Protein AF-A0A6A8LMK0-F1 (afdb_monomer_lite)

Structure (mmCIF, N/CA/C/O backbone):
data_AF-A0A6A8LMK0-F1
#
_entry.id   AF-A0A6A8LMK0-F1
#
loop_
_atom_site.group_PDB
_atom_site.id
_atom_site.type_symbol
_atom_site.label_atom_id
_atom_site.label_alt_id
_atom_site.label_comp_id
_atom_site.label_asym_id
_atom_site.label_entit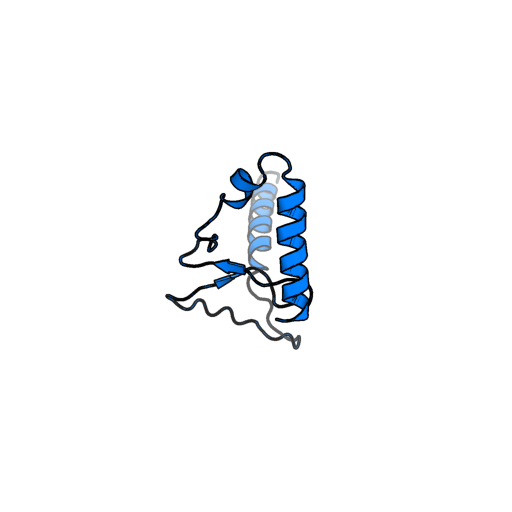y_id
_atom_site.label_seq_id
_atom_site.pdbx_PDB_ins_code
_atom_site.Cartn_x
_atom_site.Cartn_y
_atom_site.Cartn_z
_atom_site.occupancy
_atom_site.B_iso_or_equiv
_atom_site.auth_seq_id
_atom_site.auth_comp_id
_atom_site.auth_asym_id
_atom_site.auth_atom_id
_atom_site.pdbx_PDB_model_num
ATOM 1 N N . MET A 1 1 ? -37.160 47.467 -1.203 1.00 46.81 1 MET A N 1
ATOM 2 C CA . MET A 1 1 ? -37.193 46.115 -1.813 1.00 46.81 1 MET A CA 1
ATOM 3 C C . MET A 1 1 ? -35.818 45.437 -1.953 1.00 46.81 1 MET A C 1
ATOM 5 O O . MET A 1 1 ? -35.775 44.221 -1.914 1.00 46.81 1 MET A O 1
ATOM 9 N N . LYS A 1 2 ? -34.679 46.155 -2.019 1.00 51.38 2 LYS A N 1
ATOM 10 C CA . LYS A 1 2 ? -33.334 45.535 -2.171 1.00 51.38 2 LYS A CA 1
ATOM 11 C C . LYS A 1 2 ? -32.777 44.796 -0.935 1.00 51.38 2 LYS A C 1
ATOM 13 O O . LYS A 1 2 ? -31.856 44.007 -1.073 1.00 51.38 2 LYS A O 1
ATOM 18 N N . LYS A 1 3 ? -33.330 45.036 0.263 1.00 51.56 3 LYS A N 1
ATOM 19 C CA . LYS A 1 3 ? -32.872 44.420 1.530 1.00 51.56 3 LYS A CA 1
ATOM 20 C C . LYS A 1 3 ? -33.551 43.073 1.827 1.00 51.56 3 LYS A C 1
ATOM 22 O O . LYS A 1 3 ? -32.968 42.225 2.483 1.00 51.56 3 LYS A O 1
ATOM 27 N N . PHE A 1 4 ? -34.763 42.873 1.301 1.00 54.03 4 PHE A N 1
ATOM 28 C CA . PHE A 1 4 ? -35.523 41.626 1.452 1.00 54.03 4 PHE A CA 1
ATOM 29 C C . PHE A 1 4 ? -35.020 40.515 0.518 1.00 54.03 4 PHE A C 1
ATOM 31 O O . PHE A 1 4 ? -35.056 39.348 0.891 1.00 54.03 4 PHE A O 1
ATOM 38 N N . GLY A 1 5 ? -34.476 40.873 -0.653 1.00 54.59 5 GLY A N 1
ATOM 39 C CA . GLY A 1 5 ? -33.881 39.900 -1.578 1.00 54.59 5 GLY A CA 1
ATOM 40 C C . GLY A 1 5 ? -32.620 39.220 -1.030 1.00 54.59 5 GLY A C 1
ATOM 41 O O . GLY A 1 5 ? -32.387 38.049 -1.306 1.00 54.59 5 GLY A O 1
ATOM 42 N N . ILE A 1 6 ? -31.845 39.921 -0.194 1.00 59.09 6 ILE A N 1
ATOM 43 C CA . ILE A 1 6 ? -30.611 39.385 0.407 1.00 59.09 6 ILE A CA 1
ATOM 44 C C . ILE A 1 6 ? -30.924 38.334 1.487 1.00 59.09 6 ILE A C 1
ATOM 46 O O . ILE A 1 6 ? -30.235 37.323 1.572 1.00 59.09 6 ILE A O 1
ATOM 50 N N . ILE A 1 7 ? -31.997 38.522 2.263 1.00 57.81 7 ILE A N 1
ATOM 51 C CA . ILE A 1 7 ? -32.396 37.584 3.329 1.00 57.81 7 ILE A CA 1
ATOM 52 C C . ILE A 1 7 ? -32.979 36.290 2.734 1.00 57.81 7 ILE A C 1
ATOM 54 O O . ILE A 1 7 ? -32.680 35.197 3.209 1.00 57.81 7 ILE A O 1
ATOM 58 N N . ILE A 1 8 ? -33.741 36.393 1.641 1.00 58.47 8 ILE A N 1
ATOM 59 C CA . ILE A 1 8 ? -34.282 35.229 0.921 1.00 58.47 8 ILE A CA 1
ATOM 60 C C . ILE A 1 8 ? -33.185 34.418 0.214 1.00 58.47 8 ILE A C 1
ATOM 62 O O . ILE A 1 8 ? -33.250 33.190 0.198 1.00 58.47 8 ILE A O 1
ATOM 66 N N . SER A 1 9 ? -32.140 35.078 -0.294 1.00 55.09 9 SER A N 1
ATOM 67 C CA . SER A 1 9 ? -31.010 34.397 -0.934 1.00 55.09 9 SER A CA 1
ATOM 68 C C . SER A 1 9 ? -30.114 33.638 0.051 1.00 55.09 9 SER A C 1
ATOM 70 O O . SER A 1 9 ? -29.448 32.695 -0.364 1.00 55.09 9 SER A O 1
ATOM 72 N N . LEU A 1 10 ? -30.079 34.020 1.334 1.00 59.12 10 LEU A N 1
ATOM 73 C CA . LEU A 1 10 ? -29.250 33.352 2.345 1.00 59.12 10 LEU A CA 1
ATOM 74 C C . LEU A 1 10 ? -29.925 32.089 2.913 1.00 59.12 10 LEU A C 1
ATOM 76 O O . LEU A 1 10 ? -29.251 31.090 3.156 1.00 59.12 10 LEU A O 1
ATOM 80 N N . CYS A 1 11 ? -31.255 32.094 3.059 1.00 56.75 11 CYS A N 1
ATOM 81 C CA . CYS A 1 11 ? -32.009 30.919 3.514 1.00 56.75 11 CYS A CA 1
ATOM 82 C C . CYS A 1 11 ? -32.086 29.801 2.461 1.00 56.75 11 CYS A C 1
ATOM 84 O O . CYS A 1 11 ? -32.138 28.626 2.822 1.00 56.75 11 CYS A O 1
ATOM 86 N N . LEU A 1 12 ? -32.058 30.138 1.167 1.00 58.44 12 LEU A N 1
ATOM 87 C CA . LEU A 1 12 ? -32.128 29.143 0.092 1.00 58.44 12 LEU A CA 1
ATOM 88 C C . LEU A 1 12 ? -30.838 28.305 -0.010 1.00 58.44 12 LEU A C 1
ATOM 90 O O . LEU A 1 12 ? -30.896 27.111 -0.290 1.00 58.44 12 LEU A O 1
ATOM 94 N N . SER A 1 13 ? -29.685 28.894 0.314 1.00 55.56 13 SER A N 1
ATOM 95 C CA . SER A 1 13 ? -28.383 28.209 0.330 1.00 55.56 13 SER A CA 1
ATOM 96 C C . SER A 1 13 ? -28.235 27.221 1.492 1.00 55.56 13 SER A C 1
ATOM 98 O O . SER A 1 13 ? -27.555 26.208 1.355 1.00 55.56 13 SER A O 1
ATOM 100 N N . ALA A 1 14 ? -28.892 27.485 2.627 1.00 55.81 14 ALA A N 1
ATOM 101 C CA . ALA A 1 14 ? -28.892 26.585 3.782 1.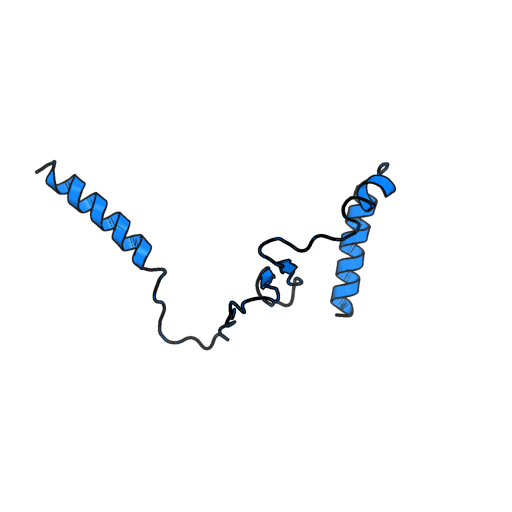00 55.81 14 ALA A CA 1
ATOM 102 C C . ALA A 1 14 ? -29.802 25.359 3.569 1.00 55.81 14 ALA A C 1
ATOM 104 O O . ALA A 1 14 ? -29.500 24.272 4.059 1.00 55.81 14 ALA A O 1
ATOM 105 N N . ALA A 1 15 ? -30.881 25.502 2.790 1.00 57.41 15 ALA A N 1
ATOM 106 C CA . ALA A 1 15 ? -31.802 24.406 2.483 1.00 57.41 15 ALA A CA 1
ATOM 107 C C . ALA A 1 15 ? -31.214 23.373 1.501 1.00 57.41 15 ALA A C 1
ATOM 109 O O . ALA A 1 15 ? -31.565 22.196 1.563 1.00 57.41 15 ALA A O 1
ATOM 110 N N . LEU A 1 16 ? -30.276 23.777 0.636 1.00 56.47 16 LEU A N 1
ATOM 111 C CA . LEU A 1 16 ? -29.639 22.881 -0.339 1.00 56.47 16 LEU A CA 1
ATOM 112 C C . LEU A 1 16 ? -28.637 21.897 0.294 1.00 56.47 16 LEU A C 1
ATOM 114 O O . LEU A 1 16 ? -28.354 20.860 -0.299 1.00 56.47 16 LEU A O 1
ATOM 118 N N . MET A 1 17 ? -28.154 22.156 1.516 1.00 54.66 17 MET A N 1
ATOM 119 C CA . MET A 1 17 ? -27.308 21.212 2.266 1.00 54.66 17 MET A CA 1
ATOM 120 C C . MET A 1 17 ? -28.103 20.189 3.093 1.00 54.66 17 MET A C 1
ATOM 122 O O . MET A 1 17 ? -27.539 19.192 3.537 1.00 54.66 17 MET A O 1
ATOM 126 N N . ALA A 1 18 ? -29.418 20.372 3.260 1.00 53.66 18 ALA A N 1
ATOM 127 C CA . ALA A 1 18 ? -30.271 19.412 3.969 1.00 53.66 18 ALA A CA 1
ATOM 128 C C . ALA A 1 18 ? -30.730 18.231 3.083 1.00 53.66 18 ALA A C 1
ATOM 130 O O . ALA A 1 18 ? -31.271 17.250 3.591 1.00 53.66 18 ALA A O 1
ATOM 131 N N . SER A 1 19 ? -30.486 18.283 1.767 1.00 47.72 19 SER A N 1
ATOM 132 C CA . SER A 1 19 ? -30.922 17.243 0.820 1.00 47.72 19 SER A CA 1
ATOM 133 C C . SER A 1 19 ? -29.985 16.032 0.721 1.00 47.72 19 SER A C 1
ATOM 135 O O . SER A 1 19 ? -30.357 15.046 0.089 1.00 47.72 19 SER A O 1
ATOM 137 N N . CYS A 1 20 ? -28.809 16.045 1.356 1.00 57.22 20 CYS A N 1
ATOM 138 C CA . CYS A 1 20 ? -27.960 14.846 1.427 1.00 57.22 20 CYS A CA 1
ATOM 139 C C . CYS A 1 20 ? -28.352 13.901 2.589 1.00 57.22 20 CYS A C 1
ATOM 141 O O . CYS A 1 20 ? -27.690 12.897 2.825 1.00 57.22 20 CYS A O 1
ATOM 143 N N . GLY A 1 21 ? -29.420 14.217 3.338 1.00 53.19 21 GLY A N 1
ATOM 144 C CA . GLY A 1 21 ? -29.762 13.539 4.596 1.00 53.19 21 GLY A CA 1
ATOM 145 C C . GLY A 1 21 ? -30.888 12.500 4.557 1.00 53.19 21 GLY A C 1
ATOM 146 O O . GLY A 1 21 ? -31.160 11.886 5.589 1.00 53.19 21 GLY A O 1
ATOM 147 N N . LYS A 1 22 ? -31.587 12.284 3.431 1.00 57.25 22 LYS A N 1
ATOM 148 C CA . LYS A 1 22 ? -32.681 11.292 3.385 1.00 57.25 22 LYS A CA 1
ATOM 149 C C . LYS A 1 22 ? -33.040 10.843 1.966 1.00 57.25 22 LYS A C 1
ATOM 151 O O . LYS A 1 22 ? -34.071 11.236 1.431 1.00 57.25 22 LYS A O 1
ATOM 156 N N . LEU A 1 23 ? -32.231 9.960 1.382 1.00 40.84 23 LEU A N 1
ATOM 157 C CA . LEU A 1 23 ? -32.671 9.148 0.246 1.00 40.84 23 LEU A CA 1
ATOM 158 C C . LEU A 1 23 ? -33.284 7.851 0.788 1.00 40.84 23 LEU A C 1
ATOM 160 O O . LEU A 1 23 ? -32.599 6.862 1.026 1.00 40.84 23 LEU A O 1
ATOM 164 N N . GLY A 1 24 ? -34.582 7.901 1.081 1.00 46.84 24 GLY A N 1
ATOM 165 C CA . GLY A 1 24 ? -35.383 6.721 1.376 1.00 46.84 24 GLY A CA 1
ATOM 166 C C . GLY A 1 24 ? -36.160 6.291 0.137 1.00 46.84 24 GLY A C 1
ATOM 167 O O . GLY A 1 24 ? -36.946 7.078 -0.379 1.00 46.84 24 GLY A O 1
ATOM 168 N N . GLY A 1 25 ? -35.985 5.032 -0.270 1.00 50.31 25 GLY A N 1
ATOM 169 C CA . GLY A 1 25 ? -37.006 4.284 -1.005 1.00 50.31 25 GLY A CA 1
ATOM 170 C C . GLY A 1 25 ? -36.631 3.827 -2.413 1.00 50.31 25 GLY A C 1
ATOM 171 O O . GLY A 1 25 ? -36.918 4.514 -3.383 1.00 50.31 25 GLY A O 1
ATOM 172 N N . ASN A 1 26 ? -36.155 2.580 -2.482 1.00 50.41 26 ASN A N 1
ATOM 173 C CA . ASN A 1 26 ? -36.282 1.654 -3.613 1.00 50.41 26 ASN A CA 1
ATOM 174 C C . ASN A 1 26 ? -35.173 1.638 -4.681 1.00 50.41 26 ASN A C 1
ATOM 176 O O . ASN A 1 26 ? -35.383 1.979 -5.842 1.00 50.41 26 ASN A O 1
ATOM 180 N N . SER A 1 27 ? -34.029 1.068 -4.311 1.00 38.38 27 SER A N 1
ATOM 181 C CA . SER A 1 27 ? -33.229 0.267 -5.237 1.00 38.38 27 SER A CA 1
ATOM 182 C C . SER A 1 27 ? -32.622 -0.888 -4.453 1.00 38.38 27 SER A C 1
ATOM 184 O O . SER A 1 27 ? -32.068 -0.671 -3.375 1.00 38.38 27 SER A O 1
ATOM 186 N N . ASN A 1 28 ? -32.762 -2.109 -4.968 1.00 50.06 28 ASN A N 1
ATOM 187 C CA . ASN A 1 28 ? -32.005 -3.273 -4.523 1.00 50.06 28 ASN A CA 1
ATOM 188 C C . ASN A 1 28 ? -30.510 -2.976 -4.693 1.00 50.06 28 ASN A C 1
ATOM 190 O O . ASN A 1 28 ? -29.904 -3.273 -5.719 1.00 50.06 28 ASN A O 1
ATOM 194 N N . THR A 1 29 ? -29.914 -2.365 -3.685 1.00 39.44 29 THR A N 1
ATOM 195 C CA . THR A 1 29 ? -28.478 -2.187 -3.576 1.00 39.44 29 THR A CA 1
ATOM 196 C C . THR A 1 29 ? -28.153 -2.517 -2.142 1.00 39.44 29 THR A C 1
ATOM 198 O O . THR A 1 29 ? -28.578 -1.819 -1.222 1.00 39.44 29 THR A O 1
ATOM 201 N N . THR A 1 30 ? -27.475 -3.648 -1.980 1.00 43.69 30 THR A N 1
ATOM 202 C CA . THR A 1 30 ? -26.817 -4.095 -0.761 1.00 43.69 30 THR A CA 1
ATOM 203 C C . THR A 1 30 ? -26.257 -2.878 -0.041 1.00 43.69 30 THR A C 1
ATOM 205 O O . THR A 1 30 ? -25.278 -2.279 -0.475 1.00 43.69 30 THR A O 1
ATOM 208 N N . THR A 1 31 ? -26.950 -2.457 1.014 1.00 37.09 31 THR A N 1
ATOM 209 C CA . THR A 1 31 ? -26.429 -1.465 1.940 1.00 37.09 31 THR A CA 1
ATOM 210 C C . THR A 1 31 ? -25.197 -2.119 2.536 1.00 37.09 31 THR A C 1
ATOM 212 O O . THR A 1 31 ? -25.317 -3.068 3.309 1.00 37.09 31 THR A O 1
ATOM 215 N N . ALA A 1 32 ? -24.013 -1.672 2.121 1.00 50.91 32 ALA A N 1
ATOM 216 C CA . ALA A 1 32 ? -22.825 -1.845 2.929 1.00 50.91 32 ALA A CA 1
ATOM 217 C C . ALA A 1 32 ? -23.096 -1.033 4.195 1.00 50.91 32 ALA A C 1
ATOM 219 O O . ALA A 1 32 ? -22.890 0.178 4.256 1.00 50.91 32 ALA A O 1
ATOM 220 N N . THR A 1 33 ? -23.708 -1.693 5.173 1.00 40.09 33 THR A N 1
ATOM 221 C CA . THR A 1 33 ? -23.803 -1.195 6.529 1.00 40.09 33 THR A CA 1
ATOM 222 C C . THR A 1 33 ? -22.366 -1.113 7.012 1.00 40.09 33 THR A C 1
ATOM 224 O O . THR A 1 33 ? -21.811 -2.098 7.492 1.00 40.09 33 THR A O 1
ATOM 227 N N . THR A 1 34 ? -21.724 0.041 6.844 1.00 52.34 34 THR A N 1
ATOM 228 C CA . THR A 1 34 ? -20.531 0.359 7.619 1.00 52.34 34 THR A CA 1
ATOM 229 C C . THR A 1 34 ? -21.028 0.576 9.037 1.00 52.34 34 THR A C 1
ATOM 231 O O . THR A 1 34 ? -21.319 1.697 9.456 1.00 52.34 34 THR A O 1
ATOM 234 N N . GLU A 1 35 ? -21.231 -0.529 9.755 1.00 48.59 35 GLU A N 1
ATOM 235 C CA . GLU A 1 35 ? -21.311 -0.484 11.199 1.00 48.59 35 GLU A CA 1
ATOM 236 C C . GLU A 1 35 ? -20.021 0.173 11.667 1.00 48.59 35 GLU A C 1
ATOM 238 O O . GLU A 1 35 ? -18.923 -0.357 11.501 1.00 48.59 35 GLU A O 1
ATOM 243 N N . SER A 1 36 ? -20.151 1.374 12.214 1.00 49.59 36 SER A N 1
ATOM 244 C CA . SER A 1 36 ? -19.113 2.021 12.995 1.00 49.59 36 SER A CA 1
ATOM 245 C C . SER A 1 36 ? -18.947 1.234 14.295 1.00 49.59 36 SER A C 1
ATOM 247 O O . SER A 1 36 ? -19.353 1.656 15.378 1.00 49.59 36 SER A O 1
ATOM 249 N N . SER A 1 37 ? -18.367 0.039 14.184 1.00 47.72 37 SER A N 1
ATOM 250 C CA . SER A 1 37 ? -17.989 -0.776 15.321 1.00 47.72 37 SER A CA 1
ATOM 251 C C . SER A 1 37 ? -16.848 -0.070 16.039 1.00 47.72 37 SER A C 1
ATOM 253 O O . SER A 1 37 ? -15.711 0.004 15.570 1.00 47.72 37 SER A O 1
ATOM 255 N N . LYS A 1 38 ? -17.191 0.476 17.199 1.00 55.66 38 LYS A N 1
ATOM 256 C CA . LYS A 1 38 ? -16.270 0.843 18.266 1.00 55.66 38 LYS A CA 1
ATOM 257 C C . LYS A 1 38 ? -15.216 -0.275 18.419 1.00 55.66 38 LYS A C 1
ATOM 259 O O . LYS A 1 38 ? -15.587 -1.405 18.703 1.00 55.66 38 LYS A O 1
ATOM 264 N N . SER A 1 39 ? -13.944 0.072 18.187 1.00 63.69 39 SER A N 1
ATOM 265 C CA . SER A 1 39 ? -12.730 -0.776 18.178 1.00 63.69 39 SER A CA 1
ATOM 266 C C . SER A 1 39 ? -12.706 -1.940 17.172 1.00 63.69 39 SER A C 1
ATOM 268 O O . SER A 1 39 ? -13.203 -3.028 17.456 1.00 63.69 39 SER A O 1
ATOM 270 N N . GLY A 1 40 ? -12.045 -1.745 16.029 1.00 76.19 40 GLY A N 1
ATOM 271 C CA . GLY A 1 40 ? -11.787 -2.820 15.069 1.00 76.19 40 GLY A CA 1
ATOM 272 C C . GLY A 1 40 ? -10.891 -2.353 13.930 1.00 76.19 40 GLY A C 1
ATOM 273 O O . GLY A 1 40 ? -9.677 -2.400 14.042 1.00 76.19 40 GLY A O 1
ATOM 274 N N . TYR A 1 41 ? -11.491 -1.901 12.837 1.00 90.81 41 TYR A N 1
ATOM 275 C CA . TYR A 1 41 ? -10.854 -1.224 11.706 1.00 90.81 41 TYR A CA 1
ATOM 276 C C . TYR A 1 41 ? -11.970 -0.766 10.751 1.00 90.81 41 TYR A C 1
ATOM 278 O O . TYR A 1 41 ? -13.118 -1.184 10.885 1.00 90.81 41 TYR A O 1
ATOM 286 N N . GLN A 1 42 ? -11.642 0.078 9.781 1.00 93.62 42 GLN A N 1
ATOM 287 C CA . GLN A 1 42 ? -12.522 0.499 8.694 1.00 93.62 42 GLN A CA 1
ATOM 288 C C . GLN A 1 42 ? -11.836 0.217 7.356 1.00 93.62 42 GLN A C 1
ATOM 290 O O . GLN A 1 42 ? -10.624 0.372 7.234 1.00 93.62 42 GLN A O 1
ATOM 295 N N . THR A 1 43 ? -12.594 -0.162 6.333 1.00 94.44 43 THR A N 1
ATOM 296 C CA . THR A 1 43 ? -12.060 -0.325 4.977 1.00 94.44 43 THR A CA 1
ATOM 297 C C . THR A 1 43 ? -12.051 0.990 4.193 1.00 94.44 43 THR A C 1
ATOM 299 O O . THR A 1 43 ? -12.897 1.860 4.403 1.00 94.44 43 THR A O 1
ATOM 302 N N . THR A 1 44 ? -11.116 1.151 3.257 1.00 94.25 44 THR A N 1
ATOM 303 C CA . THR A 1 44 ? -11.109 2.277 2.310 1.00 94.25 44 THR A CA 1
ATOM 304 C C . THR A 1 44 ? -11.697 1.859 0.968 1.00 94.25 44 THR A C 1
ATOM 306 O O . THR A 1 44 ? -11.254 0.861 0.400 1.00 94.25 44 THR A O 1
ATOM 309 N N . GLY A 1 45 ? -12.605 2.667 0.420 1.00 91.50 45 GLY A N 1
ATOM 310 C CA . GLY A 1 45 ? -13.245 2.392 -0.867 1.00 91.50 45 GLY A CA 1
ATOM 311 C C . GLY A 1 45 ? -14.301 1.284 -0.804 1.00 91.50 45 GLY A C 1
ATOM 312 O O . GLY A 1 45 ? -14.513 0.647 0.231 1.00 91.50 45 GLY A O 1
ATOM 313 N N . GLU A 1 46 ? -14.954 1.064 -1.942 1.00 91.44 46 GLU A N 1
ATOM 314 C CA . GLU A 1 46 ? -16.044 0.097 -2.093 1.00 91.44 46 GLU A CA 1
ATOM 315 C C . GLU A 1 46 ? -15.534 -1.258 -2.583 1.00 91.44 46 GLU A C 1
ATOM 317 O O . GLU A 1 46 ? -14.556 -1.330 -3.332 1.00 91.44 46 GLU A O 1
ATOM 322 N N . ASN A 1 47 ? -16.228 -2.334 -2.206 1.00 93.12 47 ASN A N 1
ATOM 323 C CA . ASN A 1 47 ? -15.921 -3.670 -2.703 1.00 93.12 47 ASN A CA 1
ATOM 324 C C . ASN A 1 47 ? -16.208 -3.753 -4.211 1.00 93.12 47 ASN A C 1
ATOM 326 O O . ASN A 1 47 ? -17.333 -3.519 -4.654 1.00 93.12 47 ASN A O 1
ATOM 330 N N . ASN A 1 48 ? -15.180 -4.056 -4.999 1.00 92.94 48 ASN A N 1
ATOM 331 C CA . ASN A 1 48 ? -15.267 -4.157 -6.450 1.00 92.94 48 ASN A CA 1
ATOM 332 C C . ASN A 1 48 ? -14.246 -5.179 -6.976 1.00 92.94 48 ASN A C 1
ATOM 334 O O . ASN A 1 48 ? -13.410 -5.679 -6.229 1.00 92.94 48 ASN A O 1
ATOM 338 N N . SER A 1 49 ? -14.325 -5.498 -8.268 1.00 91.38 49 SER A N 1
ATOM 339 C CA . SER A 1 49 ? -13.454 -6.493 -8.901 1.00 91.38 49 SER A CA 1
ATOM 340 C C . SER A 1 49 ? -12.120 -5.935 -9.408 1.00 91.38 49 SER A C 1
ATOM 342 O O . SER A 1 49 ? -11.347 -6.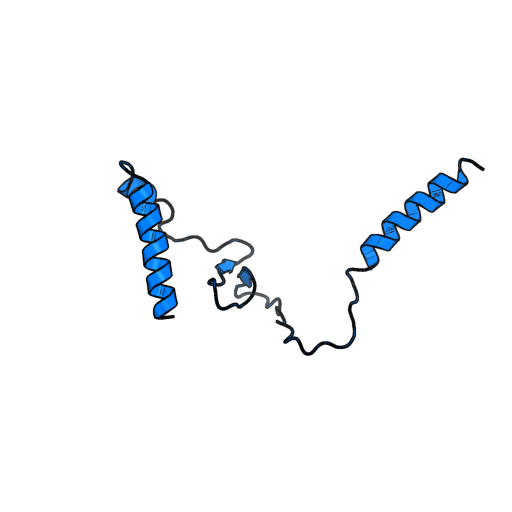691 -9.990 1.00 91.38 49 SER A O 1
ATOM 344 N N . SER A 1 50 ? -11.866 -4.627 -9.291 1.00 92.56 50 SER A N 1
ATOM 345 C CA . SER A 1 50 ? -10.645 -4.007 -9.809 1.00 92.56 50 SER A CA 1
ATOM 346 C C . SER A 1 50 ? -9.579 -3.830 -8.742 1.00 92.56 50 SER A C 1
ATOM 348 O O . SER A 1 50 ? -8.416 -4.091 -9.038 1.00 92.56 50 SER A O 1
ATOM 350 N N . ASP A 1 51 ? -9.933 -3.402 -7.530 1.00 94.81 51 ASP A N 1
ATOM 351 C CA . ASP A 1 51 ? -8.979 -2.934 -6.525 1.00 94.81 51 ASP A CA 1
ATOM 352 C C . ASP A 1 51 ? -9.263 -3.461 -5.120 1.00 94.81 51 ASP A C 1
ATOM 354 O O . ASP A 1 51 ? -10.408 -3.643 -4.710 1.00 94.81 51 ASP A O 1
ATOM 358 N N . TYR A 1 52 ? -8.188 -3.651 -4.353 1.00 95.62 52 TYR A N 1
ATOM 359 C CA . TYR A 1 52 ? -8.291 -4.034 -2.953 1.00 95.62 52 TYR A CA 1
ATOM 360 C C . TYR A 1 52 ? -8.752 -2.872 -2.084 1.00 95.62 52 TYR A C 1
ATOM 362 O O . TYR A 1 52 ? -8.310 -1.730 -2.234 1.00 95.62 52 TYR A O 1
ATOM 370 N N . GLN A 1 53 ? -9.578 -3.201 -1.096 1.00 96.56 53 GLN A N 1
ATOM 371 C CA . GLN A 1 53 ? -9.920 -2.279 -0.027 1.00 96.56 53 GLN A CA 1
ATOM 372 C C . GLN A 1 53 ? -8.741 -2.168 0.950 1.00 96.56 53 GLN A C 1
ATOM 374 O O . GLN A 1 53 ? -8.188 -3.169 1.406 1.00 96.56 53 GLN A O 1
ATOM 379 N N . GLY A 1 54 ? -8.346 -0.938 1.269 1.00 94.56 54 GLY A N 1
ATOM 380 C CA . GLY A 1 54 ? -7.333 -0.647 2.283 1.00 94.56 54 GLY A CA 1
ATOM 381 C C . GLY A 1 54 ? -7.916 -0.673 3.693 1.00 94.56 54 GLY A C 1
ATOM 382 O O . GLY A 1 54 ? -9.128 -0.774 3.863 1.00 94.56 54 GLY A O 1
ATOM 383 N N . ILE A 1 55 ? -7.061 -0.555 4.711 1.00 95.50 55 ILE A N 1
ATOM 384 C CA . ILE A 1 55 ? -7.461 -0.628 6.122 1.00 95.50 55 ILE A CA 1
ATOM 385 C C . ILE A 1 55 ? -7.076 0.669 6.841 1.00 95.50 55 ILE A C 1
ATOM 387 O O . ILE A 1 55 ? -5.921 1.097 6.812 1.00 95.50 55 ILE A O 1
ATOM 391 N N . ILE A 1 56 ? -8.050 1.269 7.514 1.00 94.50 56 ILE A N 1
ATOM 392 C CA . ILE A 1 56 ? -7.905 2.345 8.492 1.00 94.50 56 ILE A CA 1
ATOM 393 C C . ILE A 1 56 ? -8.091 1.732 9.878 1.00 94.50 56 ILE A C 1
ATOM 395 O O . ILE A 1 56 ? -9.083 1.059 10.139 1.00 94.50 56 ILE A O 1
ATOM 399 N N . GLU A 1 57 ? -7.155 1.981 10.779 1.00 93.56 57 GLU A N 1
ATOM 400 C CA . GLU A 1 57 ? -7.201 1.532 12.169 1.00 93.56 57 GLU A CA 1
ATOM 401 C C . GLU A 1 57 ? -7.025 2.764 13.059 1.00 93.56 57 GLU A C 1
ATOM 403 O O . GLU A 1 57 ? -6.205 3.630 12.763 1.00 93.56 57 GLU A O 1
ATOM 408 N N . ASP A 1 58 ? -7.863 2.902 14.087 1.00 91.25 58 ASP A N 1
ATOM 409 C CA . ASP A 1 58 ? -7.864 4.060 14.997 1.00 91.25 58 ASP A CA 1
ATOM 410 C C . ASP A 1 58 ? -7.933 5.439 14.303 1.00 91.25 58 ASP A C 1
ATOM 412 O O . ASP A 1 58 ? -7.449 6.447 14.812 1.00 91.25 58 ASP A O 1
ATOM 416 N N . GLY A 1 59 ? -8.576 5.499 13.131 1.00 90.06 59 GLY A N 1
ATOM 417 C CA . GLY A 1 59 ? -8.749 6.729 12.353 1.00 90.06 59 GLY A CA 1
ATOM 418 C C . GLY A 1 59 ? -7.570 7.091 11.443 1.00 90.06 59 GLY A C 1
ATOM 419 O O . GLY A 1 59 ? -7.661 8.087 10.726 1.00 90.06 59 GLY A O 1
A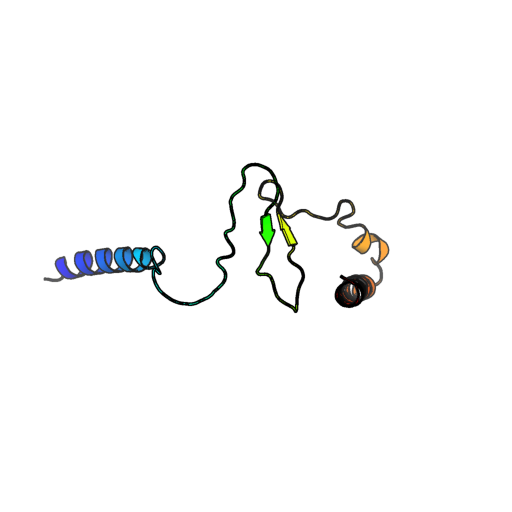TOM 420 N N . GLU A 1 60 ? -6.506 6.283 11.404 1.00 93.31 60 GLU A N 1
ATOM 421 C CA . GLU A 1 60 ? -5.360 6.468 10.508 1.00 93.31 60 GLU A CA 1
ATOM 422 C C . GLU A 1 60 ? -5.202 5.291 9.533 1.00 93.31 60 GLU A C 1
ATOM 424 O O . GLU A 1 60 ? -5.517 4.142 9.839 1.00 93.31 60 GLU A O 1
ATOM 429 N N . TYR A 1 61 ? -4.704 5.563 8.323 1.00 95.69 61 TYR A N 1
ATOM 430 C CA . TYR A 1 61 ? -4.377 4.503 7.374 1.00 95.69 61 TYR A CA 1
ATOM 431 C C . TYR A 1 61 ? -3.270 3.600 7.930 1.00 95.69 61 TYR A C 1
ATOM 433 O O . TYR A 1 61 ? -2.190 4.071 8.299 1.00 95.69 61 TYR A O 1
ATOM 441 N N . LYS A 1 62 ? -3.504 2.285 7.933 1.00 95.75 62 LYS A N 1
ATOM 442 C CA . LYS A 1 62 ? -2.548 1.307 8.455 1.00 95.75 62 LYS A CA 1
ATOM 443 C C . LYS A 1 62 ? -1.363 1.164 7.499 1.00 95.75 62 LYS A C 1
ATOM 445 O O . LYS A 1 62 ? -1.361 0.358 6.571 1.00 95.75 62 LYS A O 1
ATOM 450 N N . THR A 1 63 ? -0.330 1.967 7.726 1.00 96.75 63 THR A N 1
ATOM 451 C CA . THR A 1 63 ? 0.895 1.931 6.921 1.00 96.75 63 THR A CA 1
ATOM 452 C C . THR A 1 63 ? 1.729 0.667 7.171 1.00 96.75 63 THR A C 1
ATOM 454 O O . THR A 1 63 ? 1.664 0.045 8.235 1.00 96.75 63 THR A O 1
ATOM 457 N N . SER A 1 64 ? 2.547 0.285 6.180 1.00 95.56 64 SER A N 1
ATOM 458 C CA . SER A 1 64 ? 3.502 -0.821 6.328 1.00 95.56 64 SER A CA 1
ATOM 459 C C . SER A 1 64 ? 4.475 -0.562 7.483 1.00 95.56 64 SER A C 1
ATOM 461 O O . SER A 1 64 ? 5.023 0.534 7.608 1.00 95.56 64 SER A O 1
ATOM 463 N N . LYS A 1 65 ? 4.772 -1.597 8.279 1.00 97.06 65 LYS A N 1
ATOM 464 C CA . LYS A 1 65 ? 5.786 -1.531 9.349 1.00 97.06 65 LYS A CA 1
ATOM 465 C C . LYS A 1 65 ? 7.193 -1.228 8.823 1.00 97.06 65 LYS A C 1
ATOM 467 O O . LYS A 1 65 ? 8.022 -0.734 9.575 1.00 97.06 65 LYS A O 1
ATOM 472 N N . SER A 1 66 ? 7.449 -1.495 7.543 1.00 96.38 66 SER A N 1
ATOM 473 C CA . SER A 1 66 ? 8.717 -1.228 6.857 1.00 96.38 66 SER A CA 1
ATOM 474 C C . SER A 1 66 ? 8.630 -0.055 5.871 1.00 96.38 66 SER A C 1
ATOM 476 O O . SER A 1 66 ? 9.429 0.034 4.936 1.00 96.38 66 SER A O 1
ATOM 478 N N . ARG A 1 67 ? 7.657 0.855 6.037 1.00 95.69 67 ARG A N 1
ATOM 479 C CA . ARG A 1 67 ? 7.480 2.015 5.149 1.00 95.69 67 ARG A CA 1
ATOM 480 C C . ARG A 1 67 ? 8.801 2.774 4.970 1.00 95.69 67 ARG A C 1
ATOM 482 O O . ARG A 1 67 ? 9.429 3.180 5.940 1.00 95.69 67 ARG A O 1
ATOM 489 N N . GLY A 1 68 ? 9.200 2.977 3.715 1.00 94.38 68 GLY A N 1
ATOM 490 C CA . GLY A 1 68 ? 10.432 3.685 3.350 1.00 94.38 68 GLY A CA 1
ATOM 491 C C . GLY A 1 68 ? 11.624 2.782 3.019 1.00 94.38 68 GLY A C 1
ATOM 492 O O . GLY A 1 68 ? 12.517 3.237 2.310 1.00 94.38 68 GLY A O 1
ATOM 493 N N . VAL A 1 69 ? 11.621 1.500 3.411 1.00 96.00 69 VAL A N 1
ATOM 494 C CA . VAL A 1 69 ? 12.735 0.579 3.096 1.00 96.00 69 VAL A CA 1
ATOM 495 C C . VAL A 1 69 ? 12.927 0.383 1.588 1.00 96.00 69 VAL A C 1
ATOM 497 O O . VAL A 1 69 ? 14.050 0.323 1.101 1.00 96.00 69 VAL A O 1
ATOM 500 N N . GLY A 1 70 ? 11.833 0.339 0.823 1.00 93.06 70 GLY A N 1
ATOM 501 C CA . GLY A 1 70 ? 11.898 0.177 -0.629 1.00 93.06 70 GLY A CA 1
ATOM 502 C C . GLY A 1 70 ? 12.578 1.355 -1.329 1.00 93.06 70 GLY A C 1
ATOM 503 O O . GLY A 1 70 ? 13.223 1.160 -2.356 1.00 93.06 70 GLY A O 1
ATOM 504 N N . ILE A 1 71 ? 12.480 2.557 -0.749 1.00 95.06 71 ILE A N 1
ATOM 505 C CA . ILE A 1 71 ? 13.085 3.781 -1.289 1.00 95.06 71 ILE A CA 1
ATOM 506 C C . ILE A 1 71 ? 14.602 3.739 -1.123 1.00 95.06 71 ILE A C 1
ATOM 508 O O . ILE A 1 71 ? 15.321 4.058 -2.064 1.00 95.06 71 ILE A O 1
ATOM 512 N N . SER A 1 72 ? 15.094 3.322 0.047 1.00 93.19 72 SER A N 1
ATOM 513 C CA . SER A 1 72 ? 16.535 3.202 0.281 1.00 93.19 72 SER A CA 1
ATOM 514 C C . SER A 1 72 ? 17.157 2.048 -0.502 1.00 93.19 72 SER A C 1
ATOM 516 O O . SER A 1 72 ? 18.274 2.187 -0.980 1.00 93.19 72 SER A O 1
ATOM 518 N N . GLN A 1 73 ? 16.442 0.934 -0.680 1.00 92.69 73 GLN A N 1
ATOM 519 C CA . GLN A 1 73 ? 16.942 -0.208 -1.456 1.00 92.69 73 GLN A CA 1
ATOM 520 C C . GLN A 1 73 ? 16.938 0.020 -2.972 1.00 92.69 73 GLN A C 1
ATOM 522 O O . GLN A 1 73 ? 17.721 -0.601 -3.680 1.00 92.69 73 GLN A O 1
ATOM 527 N N . ASN A 1 74 ? 16.063 0.890 -3.476 1.00 93.00 74 ASN A N 1
ATOM 528 C CA . ASN A 1 74 ? 15.967 1.216 -4.900 1.00 93.00 74 ASN A CA 1
ATOM 529 C C . ASN A 1 74 ? 16.384 2.667 -5.165 1.00 93.00 74 ASN A C 1
ATOM 531 O O . ASN A 1 74 ? 15.850 3.305 -6.074 1.00 93.00 74 ASN A O 1
ATOM 535 N N . SER A 1 75 ? 17.318 3.196 -4.369 1.00 88.50 75 SER A N 1
ATOM 536 C CA . SER A 1 75 ? 17.770 4.589 -4.461 1.00 88.50 75 SER A CA 1
ATOM 537 C C . SER A 1 75 ? 18.305 4.946 -5.845 1.00 88.50 75 SER A C 1
ATOM 539 O O . SER A 1 75 ? 18.119 6.070 -6.302 1.00 88.50 75 SER A O 1
ATOM 541 N N . ASP A 1 76 ? 18.922 3.977 -6.522 1.00 92.81 76 ASP A N 1
ATOM 542 C CA . ASP A 1 76 ? 19.524 4.167 -7.841 1.00 92.81 76 ASP A CA 1
ATOM 543 C C . ASP A 1 76 ? 18.474 4.223 -8.959 1.00 92.81 76 ASP A C 1
ATOM 545 O O . ASP A 1 76 ? 18.669 4.893 -9.972 1.00 92.81 76 ASP A O 1
ATOM 549 N N . ASN A 1 77 ? 17.343 3.527 -8.785 1.00 93.31 77 ASN A N 1
ATOM 550 C CA . ASN A 1 77 ? 16.244 3.534 -9.744 1.00 93.31 77 ASN A CA 1
ATOM 551 C C . ASN A 1 77 ? 14.892 3.217 -9.086 1.00 93.31 77 ASN A C 1
ATOM 553 O O . ASN A 1 77 ? 14.496 2.059 -8.934 1.00 93.31 77 ASN A O 1
ATOM 557 N N . LEU A 1 78 ? 14.119 4.265 -8.800 1.00 94.75 78 LEU A N 1
ATOM 558 C CA . LEU A 1 78 ? 12.790 4.149 -8.194 1.00 94.75 78 LEU A CA 1
ATOM 559 C C . LEU A 1 78 ? 11.742 3.485 -9.105 1.00 94.75 78 LEU A C 1
ATOM 561 O O . LEU A 1 78 ? 10.680 3.094 -8.615 1.00 94.75 78 LEU A O 1
ATOM 565 N N . LEU A 1 79 ? 12.003 3.334 -10.411 1.00 96.81 79 LEU A N 1
ATOM 566 C CA . LEU A 1 79 ? 11.106 2.583 -11.295 1.00 96.81 79 LEU A CA 1
ATOM 567 C C . LEU A 1 79 ? 11.069 1.103 -10.918 1.00 96.81 79 LEU A C 1
ATOM 569 O O . LEU A 1 79 ? 9.995 0.514 -10.996 1.00 96.81 79 LEU A O 1
ATOM 573 N N . ASN A 1 80 ? 12.182 0.543 -10.428 1.00 95.69 80 ASN A N 1
ATOM 574 C CA . ASN A 1 80 ? 12.232 -0.839 -9.950 1.00 95.69 80 ASN A CA 1
ATOM 575 C C . ASN A 1 80 ? 11.238 -1.058 -8.806 1.00 95.69 80 ASN A C 1
ATOM 577 O O . ASN A 1 80 ? 10.475 -2.023 -8.830 1.00 95.69 80 ASN A O 1
ATOM 581 N N . LEU A 1 81 ? 11.186 -0.122 -7.850 1.00 96.06 81 LEU A N 1
ATOM 582 C CA . LEU A 1 81 ? 10.232 -0.174 -6.743 1.00 96.06 81 LEU A CA 1
ATOM 583 C C . LEU A 1 81 ? 8.786 -0.110 -7.248 1.00 96.06 81 LEU A C 1
ATOM 585 O O . LEU A 1 81 ? 7.960 -0.920 -6.840 1.00 96.06 81 LEU A O 1
ATOM 589 N N . LYS A 1 82 ? 8.486 0.805 -8.179 1.00 96.88 82 LYS A N 1
ATOM 590 C CA . LYS A 1 82 ? 7.136 0.936 -8.750 1.00 96.88 82 LYS A CA 1
ATOM 591 C C . LYS A 1 82 ? 6.698 -0.327 -9.487 1.00 96.88 82 LYS A C 1
ATOM 593 O O . LYS A 1 82 ? 5.581 -0.791 -9.277 1.00 96.88 82 LYS A O 1
ATOM 598 N N . SER A 1 83 ? 7.561 -0.887 -10.335 1.00 97.25 83 SER A N 1
ATOM 599 C CA . SER A 1 83 ? 7.255 -2.125 -11.058 1.00 97.25 83 SER A CA 1
ATOM 600 C C . SER A 1 83 ? 7.117 -3.316 -10.117 1.00 97.25 83 SER A C 1
ATOM 602 O O . SER A 1 83 ? 6.266 -4.170 -10.343 1.00 97.25 83 SER A O 1
ATOM 604 N N . PHE A 1 84 ? 7.916 -3.358 -9.050 1.00 97.50 84 PHE A N 1
ATOM 605 C CA . PHE A 1 84 ? 7.847 -4.410 -8.046 1.00 97.50 84 PHE A CA 1
ATOM 606 C C . PHE A 1 84 ? 6.521 -4.369 -7.278 1.00 97.50 84 PHE A C 1
ATOM 608 O O . PHE A 1 84 ? 5.815 -5.372 -7.234 1.00 97.50 84 PHE A O 1
ATOM 615 N N . GLU A 1 85 ? 6.135 -3.210 -6.737 1.00 97.00 85 GLU A N 1
ATOM 616 C CA . GLU A 1 85 ? 4.879 -3.051 -5.990 1.00 97.00 85 GLU A CA 1
ATOM 617 C C . GLU A 1 85 ? 3.646 -3.295 -6.880 1.00 97.00 85 GLU A C 1
ATOM 619 O O . GLU A 1 85 ? 2.715 -3.997 -6.474 1.00 97.00 85 GLU A O 1
ATOM 624 N N . ALA A 1 86 ? 3.647 -2.778 -8.114 1.00 97.50 86 ALA A N 1
ATOM 625 C CA . ALA A 1 86 ? 2.551 -2.983 -9.064 1.00 97.50 86 ALA A CA 1
ATOM 626 C C . ALA A 1 86 ? 2.448 -4.443 -9.536 1.00 97.50 86 ALA A C 1
ATOM 628 O O . ALA A 1 86 ? 1.352 -5.007 -9.586 1.00 97.50 86 ALA A O 1
ATOM 629 N N . GLY A 1 87 ? 3.584 -5.070 -9.852 1.00 97.88 87 GLY A N 1
ATOM 630 C CA . GLY A 1 87 ? 3.644 -6.465 -10.279 1.00 97.88 87 GLY A CA 1
ATOM 631 C C . GLY A 1 87 ? 3.193 -7.415 -9.175 1.00 97.88 87 GLY A C 1
ATOM 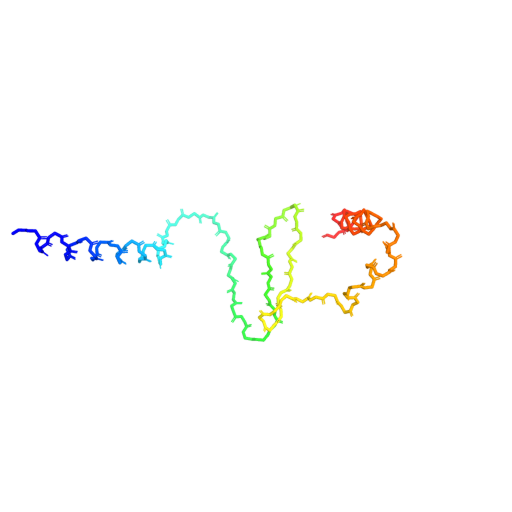632 O O . GLY A 1 87 ? 2.346 -8.270 -9.414 1.00 97.88 87 GLY A O 1
ATOM 633 N N . LEU A 1 88 ? 3.674 -7.209 -7.946 1.00 97.94 88 LEU A N 1
ATOM 634 C CA . LEU A 1 88 ? 3.261 -8.013 -6.799 1.00 97.94 88 LEU A CA 1
ATOM 635 C C . LEU A 1 88 ? 1.764 -7.855 -6.508 1.00 97.94 88 LEU A C 1
ATOM 637 O O . LEU A 1 88 ? 1.089 -8.844 -6.255 1.00 97.94 88 LEU A O 1
ATOM 641 N N . THR A 1 89 ? 1.225 -6.636 -6.607 1.00 97.25 89 THR A N 1
ATOM 642 C CA . THR A 1 89 ? -0.221 -6.402 -6.453 1.00 97.25 89 THR A CA 1
ATOM 643 C C . THR A 1 89 ? -1.028 -7.132 -7.526 1.00 97.25 89 THR A C 1
ATOM 645 O O . THR A 1 89 ? -2.080 -7.684 -7.223 1.00 97.25 89 THR A O 1
ATOM 648 N N . THR A 1 90 ? -0.540 -7.158 -8.768 1.00 97.88 90 THR A N 1
ATOM 649 C CA . THR A 1 90 ? -1.204 -7.864 -9.876 1.00 97.88 90 THR A CA 1
ATOM 650 C C . THR A 1 90 ? -1.225 -9.369 -9.632 1.00 97.88 90 THR A C 1
ATOM 652 O O . THR A 1 90 ? -2.286 -9.972 -9.704 1.00 97.88 90 THR A O 1
ATOM 655 N N . ILE A 1 91 ? -0.087 -9.951 -9.243 1.00 98.12 91 ILE A N 1
ATOM 656 C CA . ILE A 1 91 ? -0.002 -11.374 -8.885 1.00 98.12 91 ILE A CA 1
ATOM 657 C C . ILE A 1 91 ? -0.952 -11.695 -7.726 1.00 98.12 91 ILE A C 1
ATOM 659 O O . ILE A 1 91 ? -1.625 -12.719 -7.751 1.00 98.12 91 IL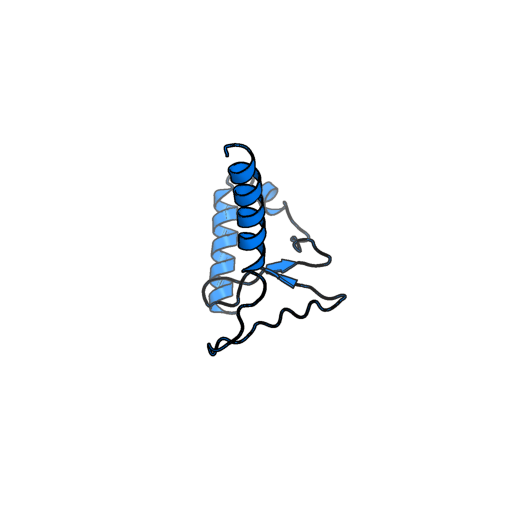E A O 1
ATOM 663 N N . SER A 1 92 ? -1.050 -10.821 -6.720 1.00 97.50 92 SER A N 1
ATOM 664 C CA . SER A 1 92 ? -2.003 -11.016 -5.626 1.00 97.50 92 SER A CA 1
ATOM 665 C C . SER A 1 92 ? -3.446 -11.065 -6.127 1.00 97.50 92 SER A C 1
ATOM 667 O O . SER A 1 92 ? -4.163 -11.962 -5.703 1.00 97.50 92 SER A O 1
ATOM 669 N N . LYS A 1 93 ? -3.848 -10.183 -7.061 1.00 95.88 93 LYS A N 1
ATOM 670 C CA . LYS A 1 93 ? -5.213 -10.155 -7.635 1.00 95.88 93 LYS A CA 1
ATOM 671 C C . LYS A 1 93 ? -5.589 -11.453 -8.354 1.00 95.88 93 LYS A C 1
ATOM 673 O O . LYS A 1 93 ? -6.766 -11.789 -8.414 1.00 95.88 93 LYS A O 1
ATOM 678 N N . ASP A 1 94 ? -4.608 -12.190 -8.870 1.00 96.81 94 ASP A N 1
ATOM 679 C CA . ASP A 1 94 ? -4.842 -13.486 -9.517 1.00 96.81 94 ASP A CA 1
ATOM 680 C C . ASP A 1 94 ? -5.086 -14.622 -8.504 1.00 96.81 94 ASP A C 1
ATOM 682 O O . ASP A 1 94 ? -5.629 -15.671 -8.860 1.00 96.81 94 ASP A O 1
ATOM 686 N N . HIS A 1 95 ? -4.683 -14.437 -7.242 1.00 96.81 95 HIS A N 1
ATOM 687 C CA . HIS A 1 95 ? -4.698 -15.476 -6.209 1.00 96.81 95 HIS A CA 1
ATOM 688 C C . HIS A 1 95 ? -5.613 -15.181 -5.006 1.00 96.81 95 HIS A C 1
ATOM 690 O O . HIS A 1 95 ? -6.008 -16.132 -4.327 1.00 96.81 95 HIS A O 1
ATOM 696 N N . PHE A 1 96 ? -5.940 -13.913 -4.734 1.00 94.50 96 PHE A N 1
ATOM 697 C CA . PHE A 1 96 ? -6.689 -13.442 -3.559 1.00 94.50 96 PHE A CA 1
ATOM 698 C C . PHE A 1 96 ? -7.705 -12.362 -3.929 1.00 94.50 96 PHE A C 1
ATOM 700 O O . PHE A 1 96 ? -8.824 -12.413 -3.377 1.00 94.50 96 PHE A O 1
#

Secondary structure (DSSP, 8-state):
-TTHHHHHHHHHHHHTTGGGS---S------------SSS-EEES---SSSPPEEEETTEE---TTTTHHHHHTTT-HHHHHHHHHHHHHHHHHH-

Radius of gyration: 23.35 Å; chains: 1; bounding box: 57×62×30 Å

Foldseek 3Di:
DVVVVVVVVVVVVVVVVCVVPDPDDDDPDPPPPPPPPDADWDWADDDDLPDDTFIGGPNHGDDDPCPPVLCVVCVVHCVVVVCVVVVVRVVVSVPD

Sequence (96 aa):
MKKFGIIISLCLSAALMASCGKLGGNSNTTTATTESSKSGYQTTGENNSSDYQGIIEDGEYKTSKSRGVGISQNSDNLLNLKSFEAGLTTISKDHF

pLDDT: mean 77.13, std 21.54, range [37.09, 98.12]

Organism: NCBI:txid1624